Protein AF-A0A0Q9EL21-F1 (afdb_monomer_lite)

Secondary structure (DSSP, 8-state):
--------HHHHHHHHHHHHHHHHHH--SHHHHHHHHHHHHHHHHHHHTTS-SHHHHHHHHHHHHHHHHTT-SSTTSPPSSSTTS--HHHHHHHHHHHHHHH--

Foldseek 3Di:
DDPPDPQDLLNLLVVLLVCLVVLCVVPVDLVSSLVVQLVSCLVSLVVVLPDDDDSVPVSLVSNVVSCVVVVNPDPSQPPPPDPSSHGPSRSSVVSVVVVVVVVD

pLDDT: mean 70.23, std 13.41, range [33.06, 86.81]

Structure (mmCIF, N/CA/C/O backbone):
data_AF-A0A0Q9EL21-F1
#
_entry.id   AF-A0A0Q9EL21-F1
#
loop_
_atom_site.group_PDB
_atom_site.id
_atom_site.type_symbol
_atom_site.label_atom_id
_atom_site.label_alt_id
_atom_site.label_comp_id
_atom_site.label_asym_id
_atom_site.label_entity_id
_atom_site.label_seq_id
_atom_site.pdbx_PDB_ins_code
_atom_site.Cartn_x
_atom_site.Cartn_y
_atom_site.Cartn_z
_atom_site.occupancy
_atom_site.B_iso_or_equiv
_atom_site.auth_seq_id
_atom_site.auth_comp_id
_atom_site.auth_asym_id
_atom_site.auth_atom_id
_atom_site.pdbx_PDB_model_num
ATOM 1 N N . MET A 1 1 ? -13.201 0.163 -29.998 1.00 33.06 1 MET A N 1
ATOM 2 C CA . MET A 1 1 ? -11.943 -0.588 -29.790 1.00 33.06 1 MET A CA 1
ATOM 3 C C . MET A 1 1 ? -11.185 0.091 -28.658 1.00 33.06 1 MET A C 1
ATOM 5 O O . MET A 1 1 ? -10.589 1.132 -28.885 1.00 33.06 1 MET A O 1
ATOM 9 N N . ASN A 1 2 ? -11.290 -0.414 -27.425 1.00 34.72 2 ASN A N 1
ATOM 10 C CA . ASN A 1 2 ? -10.593 0.184 -26.283 1.00 34.72 2 ASN A CA 1
ATOM 11 C C . ASN A 1 2 ? -9.157 -0.350 -26.233 1.00 34.72 2 ASN A C 1
ATOM 13 O O . ASN A 1 2 ? -8.901 -1.390 -25.633 1.00 34.72 2 ASN A O 1
ATOM 17 N N . ASN A 1 3 ? -8.236 0.373 -26.874 1.00 35.94 3 ASN A N 1
ATOM 18 C CA . ASN A 1 3 ? -6.795 0.243 -26.659 1.00 35.94 3 ASN A CA 1
ATOM 19 C C . ASN A 1 3 ? -6.473 0.665 -25.215 1.00 35.94 3 ASN A C 1
ATOM 21 O O . ASN A 1 3 ? -6.086 1.803 -24.960 1.00 35.94 3 ASN A O 1
ATOM 25 N N . ARG A 1 4 ? -6.645 -0.235 -24.241 1.00 43.72 4 ARG A N 1
ATOM 26 C CA . ARG A 1 4 ? -5.984 -0.076 -22.941 1.00 43.72 4 ARG A CA 1
ATOM 27 C C . ARG A 1 4 ? -4.533 -0.501 -23.145 1.00 43.72 4 ARG A C 1
ATOM 29 O O . ARG A 1 4 ? -4.234 -1.691 -23.149 1.00 43.72 4 ARG A O 1
ATOM 36 N N . ALA A 1 5 ? -3.661 0.477 -23.391 1.00 42.66 5 ALA A N 1
ATOM 37 C CA . ALA A 1 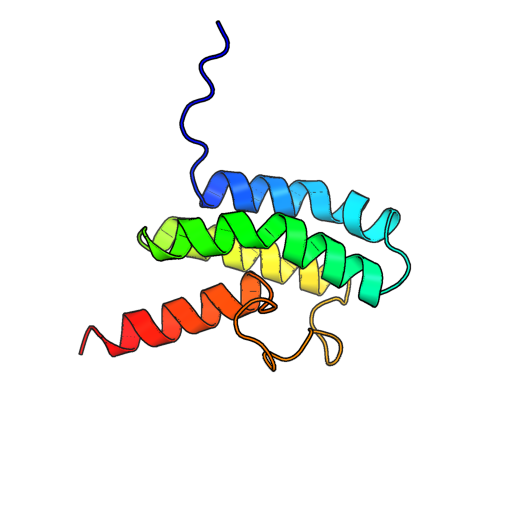5 ? -2.214 0.299 -23.303 1.00 42.66 5 ALA A CA 1
ATOM 38 C C . ALA A 1 5 ? -1.855 -0.459 -22.007 1.00 42.66 5 ALA A C 1
ATOM 40 O O . ALA A 1 5 ? -2.598 -0.335 -21.026 1.00 42.66 5 ALA A O 1
ATOM 41 N N . PRO A 1 6 ? -0.755 -1.237 -21.971 1.00 51.97 6 PRO A N 1
ATOM 42 C CA . PRO A 1 6 ? -0.336 -1.904 -20.745 1.00 51.97 6 PRO A CA 1
ATOM 43 C C . PRO A 1 6 ? -0.139 -0.846 -19.655 1.00 51.97 6 PRO A C 1
ATOM 45 O O . PRO A 1 6 ? 0.775 -0.027 -19.727 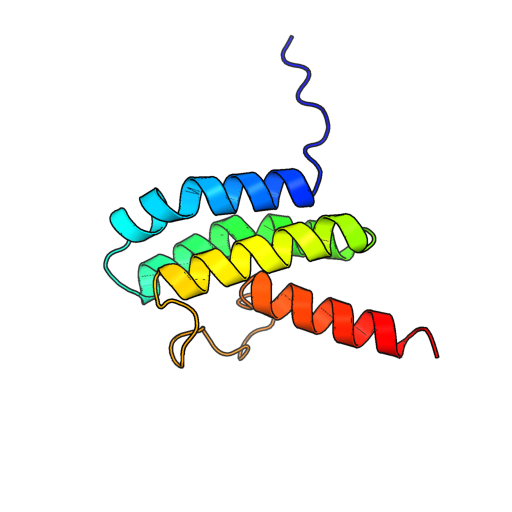1.00 51.97 6 PRO A O 1
ATOM 48 N N . THR A 1 7 ? -1.045 -0.825 -18.677 1.00 64.31 7 THR A N 1
ATOM 49 C CA . THR A 1 7 ? -0.990 0.095 -17.542 1.00 64.31 7 THR A CA 1
ATOM 50 C C . THR A 1 7 ? 0.268 -0.256 -16.760 1.00 64.31 7 THR A C 1
ATOM 52 O O . THR A 1 7 ? 0.376 -1.368 -16.234 1.00 64.31 7 THR A O 1
ATOM 55 N N . THR A 1 8 ? 1.260 0.635 -16.756 1.00 76.06 8 THR A N 1
ATOM 56 C CA . THR A 1 8 ? 2.541 0.376 -16.085 1.00 76.06 8 THR A CA 1
ATOM 57 C C . THR A 1 8 ? 2.311 0.131 -14.592 1.00 76.06 8 THR A C 1
ATOM 59 O O . THR A 1 8 ? 1.293 0.549 -14.035 1.00 76.06 8 THR A O 1
ATOM 62 N N . ILE A 1 9 ? 3.248 -0.544 -13.917 1.00 76.75 9 ILE A N 1
ATOM 63 C CA . ILE A 1 9 ? 3.153 -0.776 -12.465 1.00 76.75 9 ILE A CA 1
ATOM 64 C C . ILE A 1 9 ? 2.913 0.545 -11.726 1.00 76.75 9 ILE A C 1
ATOM 66 O O . ILE A 1 9 ? 2.009 0.612 -10.902 1.00 76.75 9 ILE A O 1
ATOM 70 N N . SER A 1 10 ? 3.622 1.615 -12.093 1.00 74.44 10 SER A N 1
ATOM 71 C CA . SER A 1 10 ? 3.418 2.954 -11.530 1.00 74.44 10 SER A CA 1
ATOM 72 C C . SER A 1 10 ? 1.990 3.467 -11.703 1.00 74.44 10 SER A C 1
ATOM 74 O O . SER A 1 10 ? 1.393 3.884 -10.722 1.00 74.44 10 SER A O 1
ATOM 76 N N . GLN A 1 11 ? 1.394 3.350 -12.896 1.00 79.69 11 GLN A N 1
ATOM 77 C CA . GLN A 1 11 ? 0.002 3.766 -13.118 1.00 79.69 11 GLN A CA 1
ATOM 78 C C . GLN A 1 11 ? -0.997 2.943 -12.294 1.00 79.69 11 GLN A C 1
ATOM 80 O O . GLN A 1 11 ? -2.010 3.465 -11.841 1.00 79.69 11 GLN A O 1
ATOM 85 N N . ARG A 1 12 ? -0.723 1.652 -12.078 1.00 82.88 12 ARG A N 1
ATOM 86 C CA . ARG A 1 12 ? -1.562 0.797 -11.223 1.00 82.88 12 ARG A CA 1
ATOM 87 C C . ARG A 1 12 ? -1.430 1.163 -9.745 1.00 82.88 12 ARG A C 1
ATOM 89 O O . ARG A 1 12 ? -2.400 1.029 -9.008 1.00 82.88 12 ARG A O 1
ATOM 96 N N . ILE A 1 13 ? -0.253 1.622 -9.322 1.00 80.38 13 ILE A N 1
ATOM 97 C CA . ILE A 1 13 ? -0.029 2.143 -7.971 1.00 80.38 13 ILE A CA 1
ATOM 98 C C . ILE A 1 13 ? -0.708 3.499 -7.800 1.00 80.38 13 ILE A C 1
ATOM 100 O O . ILE A 1 13 ? -1.399 3.679 -6.806 1.00 80.38 13 ILE A O 1
ATOM 104 N N . ASP A 1 14 ? -0.576 4.416 -8.761 1.00 82.81 14 ASP A N 1
ATOM 105 C CA . ASP A 1 14 ? -1.279 5.703 -8.726 1.00 82.81 14 ASP A CA 1
ATOM 106 C C . ASP A 1 14 ? -2.804 5.477 -8.651 1.00 82.81 14 ASP A C 1
ATOM 108 O O . ASP A 1 14 ? -3.460 6.050 -7.788 1.00 82.81 14 ASP A O 1
ATOM 112 N N . ALA A 1 15 ? -3.354 4.532 -9.422 1.00 85.62 15 ALA A N 1
ATOM 113 C CA . ALA A 1 15 ? -4.772 4.171 -9.333 1.00 85.62 15 ALA A CA 1
ATOM 114 C C . ALA A 1 15 ? -5.176 3.596 -7.958 1.00 85.62 15 ALA A C 1
ATOM 116 O O . ALA A 1 15 ? -6.287 3.838 -7.489 1.00 85.62 15 ALA A O 1
ATOM 117 N N . LEU A 1 16 ? -4.293 2.833 -7.301 1.00 84.75 16 LEU A N 1
ATOM 118 C CA . LEU A 1 16 ? -4.521 2.353 -5.932 1.00 84.75 16 LEU A CA 1
ATOM 119 C C . LEU A 1 16 ? -4.478 3.507 -4.919 1.00 84.75 16 LEU A C 1
ATOM 121 O O . LEU A 1 16 ? -5.246 3.511 -3.961 1.00 84.75 16 LEU A O 1
ATOM 125 N N . VAL A 1 17 ? -3.597 4.486 -5.133 1.00 84.44 17 VAL A N 1
ATOM 126 C CA . VAL A 1 17 ? -3.512 5.705 -4.322 1.00 84.44 17 VAL A CA 1
ATOM 127 C C . VAL A 1 17 ? -4.794 6.529 -4.449 1.00 84.44 17 VAL A C 1
ATOM 129 O O . VAL A 1 17 ? -5.338 6.954 -3.433 1.00 84.44 17 VAL A O 1
ATOM 132 N N . GLU A 1 18 ? -5.306 6.701 -5.666 1.00 86.75 18 GLU A N 1
ATOM 133 C CA . GLU A 1 18 ? -6.562 7.414 -5.927 1.00 86.75 18 GLU A CA 1
ATOM 134 C C . GLU A 1 18 ? -7.779 6.720 -5.297 1.00 86.75 18 GLU A C 1
ATOM 136 O O . GLU A 1 18 ? -8.700 7.397 -4.851 1.00 86.75 18 GLU A O 1
ATOM 141 N N . GLN A 1 19 ? -7.770 5.386 -5.206 1.00 86.25 19 GLN A N 1
ATOM 142 C CA . GLN A 1 19 ? -8.835 4.601 -4.562 1.00 86.25 19 GLN A CA 1
ATOM 143 C C . GLN A 1 19 ? -8.730 4.555 -3.033 1.00 86.25 19 GLN A C 1
ATOM 145 O O . GLN A 1 19 ? -9.677 4.144 -2.368 1.00 86.25 19 GLN A O 1
ATOM 150 N N . MET A 1 20 ? -7.605 4.974 -2.448 1.00 84.31 20 MET A N 1
ATOM 151 C CA . MET A 1 20 ? -7.378 4.865 -1.006 1.00 84.31 20 MET A CA 1
ATOM 152 C C . MET A 1 20 ? -8.444 5.555 -0.132 1.00 84.31 20 MET A C 1
ATOM 154 O O . MET A 1 20 ? -8.838 4.951 0.864 1.00 84.31 20 MET A O 1
ATOM 158 N N . PRO A 1 21 ? -8.946 6.764 -0.457 1.00 85.44 21 PRO A N 1
ATOM 159 C CA . PRO A 1 21 ? -9.981 7.416 0.345 1.00 85.44 21 PRO A CA 1
ATOM 160 C C . PRO A 1 21 ? -11.271 6.592 0.420 1.00 85.44 21 PRO A C 1
ATOM 162 O O . PRO A 1 21 ? -11.845 6.445 1.495 1.00 85.44 21 PRO A O 1
ATOM 165 N N . GLU A 1 22 ? -11.698 6.031 -0.714 1.00 86.81 22 GLU A N 1
ATOM 166 C CA . GLU A 1 22 ? -12.879 5.167 -0.808 1.00 86.81 22 GLU A CA 1
ATOM 167 C C . GLU A 1 22 ? -12.641 3.856 -0.055 1.00 86.81 22 GLU A C 1
ATOM 169 O O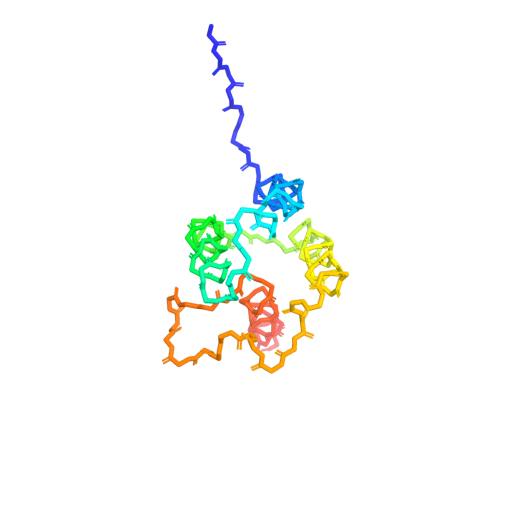 . GLU A 1 22 ? -13.455 3.446 0.764 1.00 86.81 22 GLU A O 1
ATOM 174 N N . LEU A 1 23 ? -11.456 3.265 -0.214 1.00 84.81 23 LEU A N 1
ATOM 175 C CA . LEU A 1 23 ? -11.078 2.026 0.458 1.00 84.81 23 LEU A CA 1
ATOM 176 C C . LEU A 1 23 ? -11.058 2.161 1.987 1.00 84.81 23 LEU A C 1
ATOM 178 O O . LEU A 1 23 ? -11.462 1.235 2.686 1.00 84.81 23 LEU A O 1
ATOM 182 N N . VAL A 1 24 ? -10.618 3.306 2.512 1.00 83.50 24 VAL A N 1
ATOM 183 C CA . VAL A 1 24 ? -10.681 3.617 3.950 1.00 83.50 24 VAL A CA 1
ATOM 184 C C . VAL A 1 24 ? -12.122 3.860 4.404 1.00 83.50 24 VAL A C 1
ATOM 186 O O . VAL A 1 24 ? -12.484 3.445 5.502 1.00 83.50 24 VAL A O 1
ATOM 189 N N . ALA A 1 25 ? -12.947 4.512 3.582 1.00 85.81 25 ALA A N 1
ATOM 190 C CA . ALA A 1 25 ? -14.344 4.787 3.912 1.00 85.81 25 ALA A CA 1
ATOM 191 C C . ALA A 1 25 ? -15.211 3.514 3.932 1.00 85.81 25 ALA A C 1
ATOM 193 O O . ALA A 1 25 ? -16.021 3.348 4.842 1.00 85.81 25 ALA A O 1
ATOM 194 N N . ASP A 1 26 ? -15.012 2.607 2.971 1.00 86.44 26 ASP A N 1
ATOM 195 C CA . ASP A 1 26 ? -15.750 1.342 2.856 1.00 86.44 26 ASP A CA 1
ATOM 196 C C . ASP A 1 26 ? -15.290 0.278 3.863 1.00 86.44 26 ASP A C 1
ATOM 198 O O . ASP A 1 26 ? -16.050 -0.628 4.202 1.00 86.44 26 ASP A O 1
ATOM 202 N N . ASN A 1 27 ? -14.052 0.372 4.359 1.00 82.25 27 ASN A N 1
ATOM 203 C CA . ASN A 1 27 ? -13.474 -0.601 5.284 1.00 82.25 27 ASN A CA 1
ATOM 204 C C . ASN A 1 27 ? -13.120 0.079 6.613 1.00 82.25 27 ASN A C 1
ATOM 206 O O . ASN A 1 27 ? -11.958 0.373 6.900 1.00 82.25 27 ASN A O 1
ATOM 210 N N . LEU A 1 28 ? -14.157 0.329 7.420 1.00 76.88 28 LEU A N 1
ATOM 211 C CA . LEU A 1 28 ? -14.023 0.920 8.756 1.00 76.88 28 LEU A CA 1
ATOM 212 C C . LEU A 1 28 ? -13.246 0.011 9.718 1.00 76.88 28 LEU A C 1
ATOM 214 O O . LEU A 1 28 ? -12.549 0.512 10.602 1.00 76.88 28 LEU A O 1
ATOM 218 N N . ASP A 1 29 ? -13.359 -1.310 9.541 1.00 82.88 29 ASP A N 1
ATOM 219 C CA . ASP A 1 29 ? -12.531 -2.273 10.257 1.00 82.88 29 ASP A CA 1
ATOM 220 C C . ASP A 1 29 ? -11.141 -2.379 9.622 1.00 82.88 29 ASP A C 1
ATOM 222 O O . ASP A 1 29 ? -10.960 -2.430 8.402 1.00 82.88 29 ASP A O 1
ATOM 226 N N . GLU A 1 30 ? -10.126 -2.412 10.477 1.00 77.44 30 GLU A N 1
ATOM 227 C CA . GLU A 1 30 ? -8.742 -2.419 10.035 1.00 77.44 30 GLU A CA 1
ATOM 228 C C . GLU A 1 30 ? -8.335 -3.732 9.358 1.00 77.44 30 GLU A C 1
ATOM 230 O O . GLU A 1 30 ? -7.540 -3.703 8.416 1.00 77.44 30 GLU A O 1
ATOM 235 N N . ALA A 1 31 ? -8.889 -4.870 9.779 1.00 79.25 31 ALA A N 1
ATOM 236 C CA . ALA A 1 31 ? -8.607 -6.155 9.156 1.00 79.25 31 ALA A CA 1
ATOM 237 C C . ALA A 1 31 ? -9.220 -6.238 7.750 1.00 79.25 31 ALA A C 1
ATOM 239 O O . ALA A 1 31 ? -8.541 -6.689 6.823 1.00 79.25 31 ALA A O 1
ATOM 240 N N . ASP A 1 32 ? -10.447 -5.741 7.568 1.00 82.75 32 ASP A N 1
ATOM 241 C CA . ASP A 1 32 ? -11.101 -5.662 6.254 1.00 82.75 32 ASP A CA 1
ATOM 242 C C . ASP A 1 32 ? -10.369 -4.702 5.307 1.00 82.75 32 ASP A C 1
ATOM 244 O O . ASP A 1 32 ? -10.143 -5.027 4.133 1.00 82.75 32 ASP A O 1
ATOM 248 N N . PHE A 1 33 ? -9.892 -3.564 5.829 1.00 85.69 33 PHE A N 1
ATOM 249 C CA . PHE A 1 33 ? -9.054 -2.631 5.075 1.00 85.69 33 PHE A CA 1
ATOM 250 C C . PHE A 1 33 ? -7.807 -3.338 4.540 1.00 85.69 33 PHE A C 1
ATOM 252 O O . PHE A 1 33 ? -7.531 -3.297 3.338 1.00 85.69 33 PHE A O 1
ATOM 259 N N . TRP A 1 34 ? -7.064 -4.027 5.411 1.00 81.69 34 TRP A N 1
ATOM 260 C CA . TRP A 1 34 ? -5.834 -4.708 5.015 1.00 81.69 34 TRP A CA 1
ATOM 261 C C . TRP A 1 34 ? -6.091 -5.889 4.081 1.00 81.69 34 TRP A C 1
ATOM 263 O O . TRP A 1 34 ? -5.337 -6.067 3.123 1.00 81.69 34 TRP A O 1
ATOM 273 N N . ALA A 1 35 ? -7.156 -6.663 4.296 1.00 82.44 35 ALA A N 1
ATOM 274 C CA . ALA A 1 35 ? -7.538 -7.756 3.407 1.00 82.44 35 ALA A CA 1
ATOM 275 C C . ALA A 1 35 ? -7.850 -7.242 1.992 1.00 82.44 35 ALA A C 1
ATOM 277 O O . ALA A 1 35 ? -7.346 -7.780 0.999 1.00 82.44 35 ALA A O 1
ATOM 278 N N . THR A 1 36 ? -8.617 -6.155 1.890 1.00 85.44 36 THR A N 1
ATOM 279 C CA . THR A 1 36 ? -8.947 -5.521 0.610 1.00 85.44 36 THR A CA 1
ATOM 280 C C . THR A 1 36 ? -7.710 -4.902 -0.039 1.00 85.44 36 THR A C 1
ATOM 282 O O . THR A 1 36 ? -7.453 -5.138 -1.223 1.00 85.44 36 THR A O 1
ATOM 285 N N . TYR A 1 37 ? -6.890 -4.190 0.730 1.00 84.06 37 TYR A N 1
ATOM 286 C CA . TYR A 1 37 ? -5.648 -3.587 0.257 1.00 84.06 37 TYR A CA 1
ATOM 287 C C . TYR A 1 37 ? -4.656 -4.631 -0.283 1.00 84.06 37 TYR A C 1
ATOM 289 O O . TYR A 1 37 ? -4.107 -4.464 -1.377 1.00 84.06 37 TYR A O 1
ATOM 297 N N . VAL A 1 38 ? -4.443 -5.744 0.428 1.00 81.25 38 VAL A N 1
ATOM 298 C CA . VAL A 1 38 ? -3.590 -6.856 -0.032 1.00 81.25 38 VAL A CA 1
ATOM 299 C C . VAL A 1 38 ? -4.165 -7.488 -1.299 1.00 81.25 38 VAL A C 1
ATOM 301 O O . VAL A 1 38 ? -3.423 -7.763 -2.240 1.00 81.25 38 VAL A O 1
ATOM 304 N N . ARG A 1 39 ? -5.488 -7.663 -1.382 1.00 83.38 39 ARG A N 1
ATOM 305 C CA . ARG A 1 39 ? -6.146 -8.218 -2.573 1.00 83.38 39 ARG A CA 1
ATOM 306 C C . ARG A 1 39 ? -5.942 -7.347 -3.816 1.00 83.38 39 ARG A C 1
ATOM 308 O O . ARG A 1 39 ? -5.673 -7.885 -4.889 1.00 83.38 39 ARG A O 1
ATOM 315 N N . LEU A 1 40 ? -6.056 -6.025 -3.683 1.00 84.00 40 LEU A N 1
ATOM 316 C CA . LEU A 1 40 ? -5.864 -5.088 -4.798 1.00 84.00 40 LEU A CA 1
ATOM 317 C C . LEU A 1 40 ? -4.390 -4.925 -5.177 1.00 84.00 40 LEU A C 1
ATOM 319 O O . LEU A 1 40 ? -4.052 -4.824 -6.357 1.00 84.00 40 LEU A O 1
ATOM 323 N N . SER A 1 41 ? -3.504 -4.927 -4.184 1.00 80.19 41 SER A N 1
ATOM 324 C CA . SER A 1 41 ? -2.076 -4.720 -4.405 1.00 80.19 41 SER A CA 1
ATOM 325 C C . SER A 1 41 ? -1.311 -5.993 -4.789 1.00 80.19 41 SER A C 1
ATOM 327 O O . SER A 1 41 ? -0.289 -5.900 -5.466 1.00 80.19 41 SER A O 1
ATOM 329 N N . GLY A 1 42 ? -1.820 -7.187 -4.474 1.00 77.06 42 GLY A N 1
ATOM 330 C CA . GLY A 1 42 ? -1.188 -8.477 -4.784 1.00 77.06 42 GLY A CA 1
ATOM 331 C C . GLY A 1 42 ? -0.823 -8.682 -6.265 1.00 77.06 42 GLY A C 1
ATOM 332 O O . GLY A 1 42 ? 0.312 -9.063 -6.562 1.00 77.06 42 GLY A O 1
ATOM 333 N N . PRO A 1 43 ? -1.716 -8.386 -7.230 1.00 77.62 43 PRO A N 1
ATOM 334 C CA . PRO A 1 43 ? -1.378 -8.416 -8.652 1.00 77.62 43 PRO A CA 1
ATOM 335 C C . PRO A 1 43 ? -0.288 -7.407 -9.040 1.00 77.62 43 PRO A C 1
ATOM 337 O O . PRO A 1 43 ? 0.503 -7.690 -9.931 1.00 77.62 43 PRO A O 1
ATOM 340 N N . ILE A 1 44 ? -0.238 -6.240 -8.389 1.00 77.94 44 ILE A N 1
ATOM 341 C CA . ILE A 1 44 ? 0.782 -5.210 -8.640 1.00 77.94 44 ILE A CA 1
ATOM 342 C C . ILE A 1 44 ? 2.140 -5.704 -8.134 1.00 77.94 44 ILE A C 1
ATOM 344 O O . ILE A 1 44 ? 3.114 -5.633 -8.871 1.00 77.94 44 ILE A O 1
ATOM 348 N N . ILE A 1 45 ? 2.186 -6.274 -6.925 1.00 72.44 45 ILE A N 1
ATOM 349 C CA . ILE A 1 45 ? 3.381 -6.885 -6.321 1.00 72.44 45 ILE A CA 1
ATOM 350 C C . ILE A 1 45 ? 3.959 -7.975 -7.231 1.00 72.44 45 ILE A C 1
ATOM 352 O O . ILE A 1 45 ? 5.151 -7.972 -7.541 1.00 72.44 45 ILE A O 1
ATOM 356 N N . ARG A 1 46 ? 3.108 -8.902 -7.687 1.00 71.69 46 ARG A N 1
ATOM 357 C CA . ARG A 1 46 ? 3.527 -10.015 -8.548 1.00 71.69 46 ARG A CA 1
ATOM 358 C C . ARG A 1 46 ? 4.140 -9.524 -9.858 1.00 71.69 46 ARG A C 1
ATOM 360 O O . ARG A 1 46 ? 5.158 -10.0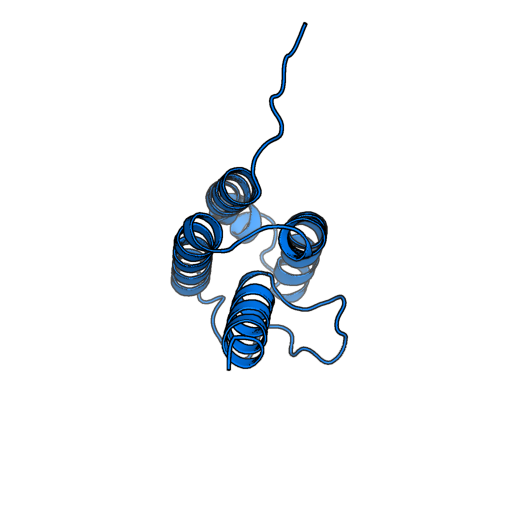56 -10.286 1.00 71.69 46 ARG A O 1
ATOM 367 N N . ASP A 1 47 ? 3.523 -8.525 -10.481 1.00 71.81 47 ASP A N 1
ATOM 368 C CA . ASP A 1 47 ? 3.961 -8.020 -11.782 1.00 71.81 47 ASP A CA 1
ATOM 369 C C . ASP A 1 47 ? 5.167 -7.057 -11.640 1.00 71.81 47 ASP A C 1
ATOM 371 O O . ASP A 1 47 ? 6.019 -6.997 -12.524 1.00 71.81 47 ASP A O 1
ATOM 375 N N . ALA A 1 48 ? 5.301 -6.359 -10.503 1.00 68.12 48 ALA A N 1
ATOM 376 C CA . ALA A 1 48 ? 6.447 -5.507 -10.173 1.00 68.12 48 ALA A CA 1
ATOM 377 C C . ALA A 1 48 ? 7.740 -6.302 -9.944 1.00 68.12 48 ALA A C 1
ATOM 379 O O . ALA A 1 48 ? 8.823 -5.796 -10.219 1.00 68.12 48 ALA A O 1
ATOM 380 N N . ALA A 1 49 ? 7.650 -7.564 -9.505 1.00 64.75 49 ALA A N 1
ATOM 381 C CA . ALA A 1 49 ? 8.812 -8.445 -9.336 1.00 64.75 49 ALA A CA 1
ATOM 382 C C . ALA A 1 49 ? 9.606 -8.681 -10.639 1.00 64.75 49 ALA A C 1
ATOM 384 O O . ALA A 1 49 ? 10.717 -9.206 -10.589 1.00 64.75 49 ALA A O 1
ATOM 385 N N . ALA A 1 50 ? 9.044 -8.302 -11.791 1.00 63.34 50 ALA A N 1
ATOM 386 C CA . ALA A 1 50 ? 9.622 -8.507 -13.112 1.00 63.34 50 ALA A CA 1
ATOM 387 C C . ALA A 1 50 ? 10.227 -7.241 -13.764 1.00 63.34 50 ALA A C 1
ATOM 389 O O . ALA A 1 50 ? 10.772 -7.361 -14.860 1.00 63.34 50 ALA A O 1
ATOM 390 N N . ILE A 1 51 ? 10.128 -6.040 -13.164 1.00 57.06 51 ILE A N 1
ATOM 391 C CA . ILE A 1 51 ? 10.437 -4.761 -13.851 1.00 57.06 51 ILE A CA 1
ATOM 392 C C . ILE A 1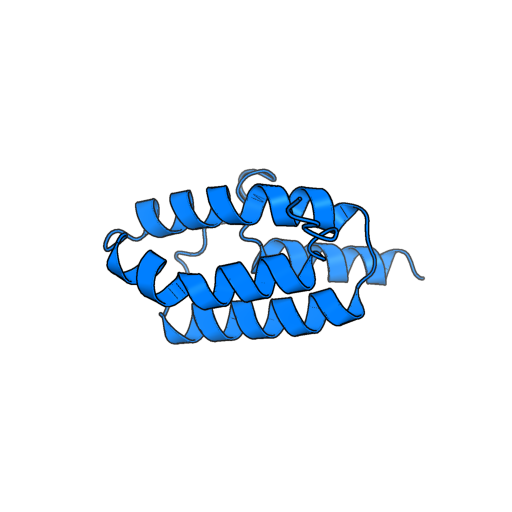 51 ? 11.198 -3.776 -12.932 1.00 57.06 51 ILE A C 1
ATOM 394 O O . ILE A 1 51 ? 10.983 -3.769 -11.726 1.00 57.06 51 ILE A O 1
ATOM 398 N N . GLY A 1 52 ? 12.097 -2.956 -13.501 1.00 59.09 52 GLY A N 1
ATOM 399 C CA . GLY A 1 52 ? 12.973 -2.004 -12.789 1.00 59.09 52 GLY A CA 1
ATOM 400 C C . GLY A 1 52 ? 12.322 -0.713 -12.245 1.00 59.09 52 GLY A C 1
ATOM 401 O O . GLY A 1 52 ? 11.167 -0.401 -12.523 1.00 59.09 52 GLY A O 1
ATOM 402 N N . ASP A 1 53 ? 13.126 0.055 -11.494 1.00 59.88 53 ASP A N 1
ATOM 403 C CA . ASP A 1 53 ? 12.804 0.539 -10.133 1.00 59.88 53 ASP A CA 1
ATOM 404 C C . ASP A 1 53 ? 12.385 2.026 -9.966 1.00 59.88 53 ASP A C 1
ATOM 406 O O . ASP A 1 53 ? 11.763 2.368 -8.965 1.00 59.88 53 ASP A O 1
ATOM 410 N N . GLU A 1 54 ? 12.696 2.950 -10.885 1.00 66.69 54 GLU A N 1
ATOM 411 C CA . GLU A 1 54 ? 12.639 4.396 -10.551 1.00 66.69 54 GLU A CA 1
ATOM 412 C C . GLU A 1 54 ? 11.211 4.979 -10.486 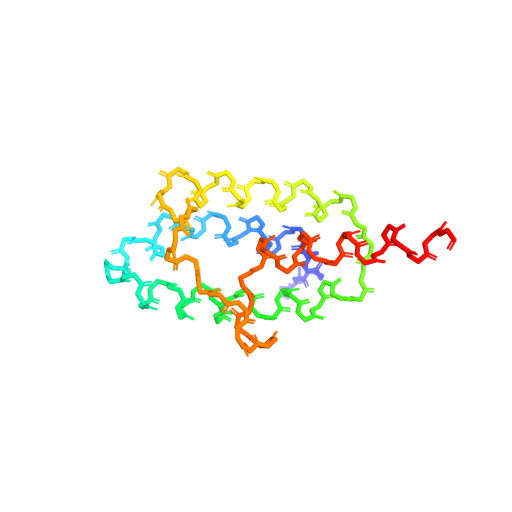1.00 66.69 54 GLU A C 1
ATOM 414 O O . GLU A 1 54 ? 10.824 5.626 -9.511 1.00 66.69 54 GLU A O 1
ATOM 419 N N . ALA A 1 55 ? 10.372 4.704 -11.489 1.00 63.91 55 ALA A N 1
ATOM 420 C CA . ALA A 1 55 ? 8.965 5.120 -11.465 1.00 63.91 55 ALA A CA 1
ATOM 421 C C . ALA A 1 55 ? 8.155 4.346 -10.407 1.00 63.91 55 ALA A C 1
ATOM 423 O O . ALA A 1 55 ? 7.109 4.806 -9.940 1.00 63.91 55 ALA A O 1
ATOM 424 N N . LEU A 1 56 ? 8.631 3.158 -10.038 1.00 67.19 56 LEU A N 1
ATOM 425 C CA . LEU A 1 56 ? 8.081 2.341 -8.966 1.00 67.19 56 LEU A CA 1
ATOM 426 C C . LEU A 1 56 ? 8.388 2.962 -7.596 1.00 67.19 56 LEU A C 1
ATOM 428 O O . LEU A 1 56 ? 7.523 2.993 -6.726 1.00 67.19 56 LEU A O 1
ATOM 432 N N . GLU A 1 57 ? 9.586 3.519 -7.429 1.00 70.50 57 GLU A N 1
ATOM 433 C CA . GLU A 1 57 ? 10.021 4.197 -6.212 1.00 70.50 57 GLU A CA 1
ATOM 434 C C . GLU A 1 57 ? 9.175 5.438 -5.904 1.00 70.50 57 GLU A C 1
ATOM 436 O O . GLU A 1 57 ? 8.677 5.586 -4.787 1.00 70.50 57 GLU A O 1
ATOM 441 N N . GLN A 1 58 ? 8.950 6.302 -6.897 1.00 70.50 58 GLN A N 1
ATOM 442 C CA . GLN A 1 58 ? 8.117 7.497 -6.722 1.00 70.50 58 GLN A CA 1
ATOM 443 C C . GLN A 1 58 ? 6.668 7.137 -6.372 1.00 70.50 58 GLN A C 1
ATOM 445 O O . GLN A 1 58 ? 6.075 7.736 -5.472 1.00 70.50 58 GLN A O 1
ATOM 450 N N . ALA A 1 59 ? 6.109 6.124 -7.036 1.00 69.38 59 ALA A N 1
ATOM 451 C CA . ALA A 1 59 ? 4.760 5.649 -6.752 1.00 69.38 59 ALA A CA 1
ATOM 452 C C . ALA A 1 59 ? 4.664 4.989 -5.359 1.00 69.38 59 ALA A C 1
ATOM 454 O O . ALA A 1 59 ? 3.700 5.219 -4.630 1.00 69.38 59 ALA A O 1
ATOM 455 N N . SER A 1 60 ? 5.698 4.247 -4.942 1.00 72.25 60 SER A N 1
ATOM 456 C CA . SER A 1 60 ? 5.813 3.685 -3.588 1.00 72.25 60 SER A CA 1
ATOM 457 C C . SER A 1 60 ? 5.779 4.776 -2.525 1.00 72.25 60 SER A C 1
ATOM 459 O O . SER A 1 60 ? 5.027 4.671 -1.563 1.00 72.25 60 SER A O 1
ATOM 461 N N . LEU A 1 61 ? 6.570 5.839 -2.697 1.00 77.06 61 LEU A N 1
ATOM 462 C CA . LEU A 1 61 ? 6.640 6.938 -1.732 1.00 77.06 61 LEU A CA 1
ATOM 463 C C . LEU A 1 61 ? 5.290 7.644 -1.574 1.00 77.06 61 LEU A C 1
ATOM 465 O O . LEU A 1 61 ? 4.896 7.968 -0.453 1.00 77.06 61 LEU A O 1
ATOM 469 N N . ARG A 1 62 ? 4.558 7.846 -2.677 1.00 77.19 62 ARG A N 1
ATOM 470 C CA . ARG A 1 62 ? 3.193 8.391 -2.633 1.00 77.19 62 ARG A CA 1
ATOM 471 C C . ARG A 1 62 ? 2.261 7.475 -1.854 1.00 77.19 62 ARG A C 1
ATOM 473 O O . ARG A 1 62 ? 1.567 7.949 -0.961 1.00 77.19 62 ARG A O 1
ATOM 480 N N . LEU A 1 63 ? 2.290 6.177 -2.146 1.00 79.25 63 LEU A N 1
ATOM 481 C CA . LEU A 1 63 ? 1.458 5.190 -1.466 1.00 79.25 63 LEU A CA 1
ATOM 482 C C . LEU A 1 63 ? 1.727 5.148 0.040 1.00 79.25 63 LEU A C 1
ATOM 484 O O . LEU A 1 63 ? 0.791 5.162 0.835 1.00 79.25 63 LEU A O 1
ATOM 488 N N . GLU A 1 64 ? 2.996 5.155 0.440 1.00 79.88 64 GLU A N 1
ATOM 489 C CA . GLU A 1 64 ? 3.378 5.212 1.849 1.00 79.88 64 GLU A CA 1
ATOM 490 C C . GLU A 1 64 ? 2.901 6.499 2.522 1.00 79.88 64 GLU A C 1
ATOM 492 O O . GLU A 1 64 ? 2.351 6.447 3.618 1.00 79.88 64 GLU A O 1
ATOM 497 N N . ASN A 1 65 ? 3.047 7.649 1.861 1.00 81.62 65 ASN A N 1
ATOM 498 C CA . ASN A 1 65 ? 2.563 8.918 2.397 1.00 81.62 65 ASN A CA 1
ATOM 499 C C . ASN A 1 65 ? 1.038 8.906 2.588 1.00 81.62 65 ASN A C 1
ATOM 501 O O . ASN A 1 65 ? 0.530 9.375 3.601 1.00 81.62 65 ASN A O 1
ATOM 505 N N . VAL A 1 66 ? 0.286 8.331 1.649 1.00 81.56 66 VAL A N 1
ATOM 506 C CA . VAL A 1 66 ? -1.171 8.216 1.784 1.00 81.56 66 VAL A CA 1
ATOM 507 C C . VAL A 1 66 ? -1.555 7.255 2.913 1.00 81.56 66 VAL A C 1
ATOM 509 O O . VAL A 1 66 ? -2.396 7.600 3.738 1.00 81.56 66 VAL A O 1
ATOM 512 N N . LEU A 1 67 ? -0.890 6.105 3.045 1.00 80.88 67 LEU A N 1
ATOM 513 C CA . LEU A 1 67 ? -1.106 5.211 4.189 1.00 80.88 67 LEU A CA 1
ATOM 514 C C . LEU A 1 67 ? -0.770 5.896 5.528 1.00 80.88 67 LEU A C 1
ATOM 516 O O . LEU A 1 67 ? -1.498 5.709 6.500 1.00 80.88 67 LEU A O 1
ATOM 520 N N . ALA A 1 68 ? 0.278 6.725 5.587 1.00 80.88 68 ALA A N 1
ATOM 521 C CA . ALA A 1 68 ? 0.590 7.549 6.762 1.00 80.88 68 ALA A CA 1
ATOM 522 C C . ALA A 1 68 ? -0.521 8.555 7.079 1.00 80.88 68 ALA A C 1
ATOM 524 O O . ALA A 1 68 ? -0.910 8.674 8.239 1.00 80.88 68 ALA A O 1
ATOM 525 N N . GLN A 1 69 ? -1.038 9.258 6.067 1.00 83.12 69 GLN A N 1
ATOM 526 C CA . GLN A 1 69 ? -2.113 10.242 6.234 1.00 83.12 69 GLN A CA 1
ATOM 527 C C . GLN A 1 69 ? -3.372 9.621 6.846 1.00 83.12 69 GLN A C 1
ATOM 529 O O . GLN A 1 69 ? -4.031 10.259 7.661 1.00 83.12 69 GLN A O 1
ATOM 534 N N . TYR A 1 70 ? -3.666 8.362 6.515 1.00 80.62 70 TYR A N 1
ATOM 535 C CA . TYR A 1 70 ? -4.789 7.616 7.088 1.00 80.62 70 TYR A CA 1
ATOM 536 C C . TYR A 1 70 ? -4.449 6.851 8.376 1.00 80.62 70 TYR A C 1
ATOM 538 O O . TYR A 1 70 ? -5.244 6.033 8.832 1.00 80.62 70 TYR A O 1
ATOM 546 N N . GLY A 1 71 ? -3.270 7.071 8.970 1.00 76.69 71 GLY A N 1
ATOM 547 C CA . GLY A 1 71 ? -2.849 6.378 10.193 1.00 76.69 71 GLY A CA 1
ATOM 548 C C . GLY A 1 71 ? -2.601 4.875 10.011 1.00 76.69 71 GLY A C 1
ATOM 549 O O . GLY A 1 71 ? -2.470 4.150 10.992 1.00 76.69 71 GLY A O 1
ATOM 550 N N . LYS A 1 72 ? -2.503 4.397 8.765 1.00 73.94 72 LYS A N 1
ATOM 551 C CA . LYS A 1 72 ? -2.281 2.987 8.408 1.00 73.94 72 LYS A CA 1
ATOM 552 C C . LYS A 1 72 ? -0.801 2.593 8.399 1.00 73.94 72 LYS A C 1
ATOM 554 O O . LYS A 1 72 ? -0.477 1.426 8.205 1.00 73.94 72 LYS A O 1
ATOM 559 N N . LEU A 1 73 ? 0.118 3.527 8.655 1.00 69.19 73 LEU A N 1
ATOM 560 C CA . LEU A 1 73 ? 1.518 3.213 8.954 1.00 69.19 73 LEU A CA 1
ATOM 561 C C . LEU A 1 73 ? 1.724 3.109 10.478 1.00 69.19 73 LEU A C 1
ATOM 563 O O . LEU A 1 73 ? 1.986 4.107 11.143 1.00 69.19 73 LEU A O 1
ATOM 567 N N . GLY A 1 74 ? 1.591 1.899 11.039 1.00 58.94 74 GLY A N 1
ATOM 568 C CA . GLY A 1 74 ? 1.657 1.645 12.488 1.00 58.94 74 GLY A CA 1
ATOM 569 C C . GLY A 1 74 ? 1.792 0.154 12.859 1.00 58.94 74 GLY A C 1
ATOM 570 O O . GLY A 1 74 ? 1.987 -0.679 11.976 1.00 58.94 74 GLY A O 1
ATOM 571 N N . PRO A 1 75 ? 1.685 -0.233 14.148 1.00 54.88 75 PRO A N 1
ATOM 572 C CA . PRO A 1 75 ? 1.838 -1.628 14.599 1.00 54.88 75 PRO A CA 1
ATOM 573 C C . PRO A 1 75 ? 0.797 -2.598 14.014 1.00 54.88 75 PRO A C 1
ATOM 575 O O . PRO A 1 75 ? 0.969 -3.810 14.125 1.00 54.88 75 PRO A O 1
ATOM 578 N N . ALA A 1 76 ? -0.257 -2.059 13.400 1.00 56.44 76 ALA A N 1
ATOM 579 C CA . ALA A 1 76 ? -1.318 -2.788 12.726 1.00 56.44 76 ALA A CA 1
ATOM 580 C C . ALA A 1 76 ? -1.023 -3.152 11.265 1.00 56.44 76 ALA A C 1
ATOM 582 O O . ALA A 1 76 ? -1.835 -3.826 10.636 1.00 56.44 76 ALA A O 1
ATOM 583 N N . ILE A 1 77 ? 0.120 -2.731 10.710 1.00 63.12 77 ILE A N 1
ATOM 584 C CA . ILE A 1 77 ? 0.579 -3.277 9.431 1.00 63.12 77 ILE A CA 1
ATOM 585 C C . ILE A 1 77 ? 0.718 -4.795 9.625 1.00 63.12 77 ILE A C 1
ATOM 587 O O . ILE A 1 77 ? 1.442 -5.213 10.540 1.00 63.12 77 ILE A O 1
ATOM 591 N N . PRO A 1 78 ? 0.040 -5.631 8.816 1.00 63.94 78 PRO A N 1
ATOM 592 C CA . PRO A 1 78 ? 0.144 -7.072 8.958 1.00 63.94 78 PRO A CA 1
ATOM 593 C C . PRO A 1 78 ? 1.610 -7.464 8.798 1.00 63.94 78 PRO A C 1
ATOM 595 O O . PRO A 1 78 ? 2.224 -7.228 7.757 1.00 63.94 78 PRO A O 1
ATOM 598 N N . LYS A 1 79 ? 2.184 -8.026 9.867 1.00 57.69 79 LYS A N 1
ATOM 599 C CA . LYS A 1 79 ? 3.571 -8.484 9.844 1.00 57.69 79 LYS A CA 1
ATOM 600 C C . LYS A 1 79 ? 3.713 -9.558 8.765 1.00 57.69 79 LYS A C 1
ATOM 602 O O . LYS A 1 79 ? 2.801 -10.374 8.602 1.00 57.69 79 LYS A O 1
ATOM 607 N N . PRO A 1 80 ? 4.858 -9.615 8.072 1.00 53.53 80 PRO A N 1
ATOM 608 C CA . PRO A 1 80 ? 5.140 -10.636 7.075 1.00 53.53 80 PRO A CA 1
ATOM 609 C C . PRO A 1 80 ? 5.380 -11.989 7.765 1.00 53.53 80 PRO A C 1
ATOM 611 O O . PRO A 1 80 ? 6.505 -12.464 7.872 1.00 53.53 80 PRO A O 1
ATOM 614 N N . SER A 1 81 ? 4.328 -12.605 8.300 1.00 48.31 81 SER A N 1
ATOM 615 C CA . SER A 1 81 ? 4.345 -14.005 8.733 1.00 48.31 81 SER A CA 1
ATOM 616 C C . SER A 1 81 ? 4.134 -14.945 7.543 1.00 48.31 81 SER A C 1
ATOM 618 O O . SER A 1 81 ? 4.573 -16.089 7.596 1.00 48.31 81 SER A O 1
ATOM 620 N N . ASP A 1 82 ? 3.538 -14.441 6.455 1.00 47.75 82 ASP A N 1
ATOM 621 C CA . ASP A 1 82 ? 3.392 -15.130 5.176 1.00 47.75 82 ASP A CA 1
ATOM 622 C C . ASP A 1 82 ? 3.860 -14.210 4.023 1.00 47.75 82 ASP A C 1
ATOM 624 O O . ASP A 1 82 ? 3.453 -13.045 3.952 1.00 47.75 82 ASP A O 1
ATOM 628 N N . PRO A 1 83 ? 4.721 -14.679 3.100 1.00 51.12 83 PRO A N 1
ATOM 629 C CA . PRO A 1 83 ? 5.210 -13.871 1.981 1.00 51.12 83 PRO A CA 1
ATOM 630 C C . PRO A 1 83 ? 4.102 -13.453 0.998 1.00 51.12 83 PRO A C 1
ATOM 632 O O . PRO A 1 83 ? 4.331 -12.576 0.167 1.00 51.12 83 PRO A O 1
ATOM 635 N N . LYS A 1 84 ? 2.903 -14.049 1.078 1.00 52.19 84 LYS A N 1
ATOM 636 C CA . LYS A 1 84 ? 1.752 -13.690 0.234 1.00 52.19 84 LYS A CA 1
ATOM 637 C C . LYS A 1 84 ? 0.917 -12.535 0.789 1.00 52.19 84 LYS A C 1
ATOM 639 O O . LYS A 1 84 ? 0.076 -12.014 0.063 1.00 52.19 84 LYS A O 1
ATOM 644 N N . THR A 1 85 ? 1.135 -12.133 2.041 1.00 58.78 85 THR A N 1
ATOM 645 C CA . THR A 1 85 ? 0.345 -11.093 2.724 1.00 58.78 85 THR A CA 1
ATOM 646 C C . THR A 1 85 ? 1.129 -9.812 2.983 1.00 58.78 85 THR A C 1
ATOM 648 O O . THR A 1 85 ? 0.685 -8.972 3.760 1.00 58.78 85 THR A O 1
ATOM 651 N N . VAL A 1 86 ? 2.295 -9.647 2.354 1.00 65.69 86 VAL A N 1
ATOM 652 C CA . VAL A 1 86 ? 3.139 -8.463 2.545 1.00 65.69 86 VAL A CA 1
ATOM 653 C C . VAL A 1 86 ? 2.484 -7.250 1.871 1.00 65.69 86 VAL A C 1
ATOM 655 O O . VAL A 1 86 ? 2.266 -7.282 0.657 1.00 65.69 86 VAL A O 1
ATOM 658 N N . PRO A 1 87 ? 2.181 -6.167 2.609 1.00 72.25 87 PRO A N 1
ATOM 659 C CA . PRO A 1 87 ? 1.681 -4.922 2.034 1.00 72.25 87 PRO A CA 1
ATOM 660 C C . PRO A 1 87 ? 2.620 -4.399 0.947 1.00 72.25 87 PRO A C 1
ATOM 662 O O . PRO A 1 87 ? 3.836 -4.413 1.127 1.00 72.25 87 PRO A O 1
ATOM 665 N N . LEU A 1 88 ? 2.073 -3.871 -0.152 1.00 74.06 88 LEU A N 1
ATOM 666 C CA . LEU A 1 88 ? 2.873 -3.404 -1.292 1.00 74.06 88 LEU A CA 1
ATOM 667 C C . LEU A 1 88 ? 3.986 -2.422 -0.898 1.00 74.06 88 LEU A C 1
ATOM 669 O O . LEU A 1 88 ? 5.111 -2.604 -1.341 1.00 74.06 88 LEU A O 1
ATOM 673 N N . GLY A 1 89 ? 3.727 -1.453 -0.013 1.00 69.81 89 GLY A N 1
ATOM 674 C CA . GLY A 1 89 ? 4.770 -0.544 0.484 1.00 69.81 89 GLY A CA 1
ATOM 675 C C . GLY A 1 89 ? 5.917 -1.259 1.216 1.00 69.81 89 GLY A C 1
ATOM 676 O O . GLY A 1 89 ? 7.083 -0.913 1.034 1.00 69.81 89 GLY A O 1
ATOM 677 N N . GLU A 1 90 ? 5.620 -2.303 1.994 1.00 73.81 90 GLU A N 1
ATOM 678 C CA . GLU A 1 90 ? 6.650 -3.086 2.682 1.00 73.81 90 GLU A CA 1
ATOM 679 C C . GLU A 1 90 ? 7.398 -4.006 1.709 1.00 73.81 90 GLU A C 1
ATOM 681 O O . GLU A 1 90 ? 8.628 -4.073 1.745 1.00 73.81 90 GLU A O 1
ATOM 686 N N . TRP A 1 91 ? 6.675 -4.644 0.782 1.00 74.38 91 TRP A N 1
ATOM 687 C CA . TRP A 1 91 ? 7.271 -5.466 -0.267 1.00 74.38 91 TRP A CA 1
ATOM 688 C C . TRP A 1 91 ? 8.246 -4.638 -1.100 1.00 74.38 91 TRP A C 1
ATOM 690 O O . TRP A 1 91 ? 9.407 -5.014 -1.188 1.00 74.38 91 TRP A O 1
ATOM 700 N N . LEU A 1 92 ? 7.834 -3.462 -1.588 1.00 70.12 92 LEU A N 1
ATOM 701 C CA . LEU A 1 92 ? 8.678 -2.559 -2.378 1.00 70.12 92 LEU A CA 1
ATOM 702 C C . LEU A 1 92 ? 9.958 -2.159 -1.638 1.00 70.12 92 LEU A C 1
ATOM 704 O O . LEU A 1 92 ? 11.045 -2.160 -2.220 1.00 70.12 92 LEU A O 1
ATOM 708 N N . ARG A 1 93 ? 9.874 -1.886 -0.331 1.00 72.12 93 ARG A N 1
ATOM 709 C CA . ARG A 1 93 ? 11.062 -1.644 0.502 1.00 72.12 93 ARG A CA 1
ATOM 710 C C . ARG A 1 93 ? 11.983 -2.869 0.568 1.00 72.12 93 ARG A C 1
ATOM 712 O O . ARG A 1 93 ? 13.207 -2.716 0.495 1.00 72.12 93 ARG A O 1
ATOM 719 N N . GLN A 1 94 ? 11.432 -4.077 0.697 1.00 69.94 94 GLN A N 1
ATOM 720 C CA . GLN A 1 94 ? 12.210 -5.321 0.721 1.00 69.94 94 GLN A CA 1
ATOM 721 C C . GLN A 1 94 ? 12.844 -5.651 -0.642 1.00 69.94 94 GLN A C 1
ATOM 723 O O . GLN A 1 94 ? 14.017 -6.048 -0.683 1.00 69.94 94 GLN A O 1
ATOM 728 N N . THR A 1 95 ? 12.128 -5.453 -1.754 1.00 65.00 95 THR A N 1
ATOM 729 C CA . THR A 1 95 ? 12.664 -5.656 -3.108 1.00 65.00 95 THR A CA 1
ATOM 730 C C . THR A 1 95 ? 13.798 -4.679 -3.383 1.00 65.00 95 THR A C 1
ATOM 732 O O . THR A 1 95 ? 14.864 -5.125 -3.803 1.00 65.00 95 THR A O 1
ATOM 735 N N . ARG A 1 96 ? 13.658 -3.397 -3.009 1.00 64.81 96 ARG A N 1
ATOM 736 C CA . ARG A 1 96 ? 14.744 -2.397 -3.086 1.00 64.81 96 ARG A CA 1
ATOM 737 C C . ARG A 1 96 ? 15.977 -2.820 -2.293 1.00 64.81 96 ARG A C 1
ATOM 739 O O . ARG A 1 96 ? 17.100 -2.771 -2.797 1.00 64.81 96 ARG A O 1
ATOM 746 N N . LYS A 1 97 ? 15.786 -3.285 -1.052 1.00 64.38 97 LYS A N 1
ATOM 747 C CA . LYS A 1 97 ? 16.888 -3.767 -0.201 1.00 64.38 97 LYS A CA 1
ATOM 748 C C . LYS A 1 97 ? 17.606 -4.963 -0.827 1.00 64.38 97 LYS A C 1
ATOM 750 O O . LYS A 1 97 ? 18.828 -5.042 -0.742 1.00 64.38 97 LYS A O 1
ATOM 755 N N . THR A 1 98 ? 16.868 -5.873 -1.459 1.00 60.00 98 THR A N 1
ATOM 756 C CA . THR A 1 98 ? 17.420 -7.073 -2.105 1.00 60.00 98 THR A CA 1
ATOM 757 C C . THR A 1 98 ? 18.107 -6.755 -3.435 1.00 60.00 98 THR A C 1
ATOM 759 O O . THR A 1 98 ? 19.208 -7.250 -3.676 1.00 60.00 98 THR A O 1
ATOM 762 N N . ALA A 1 99 ? 17.520 -5.888 -4.265 1.00 56.88 99 ALA A N 1
ATOM 763 C CA . ALA A 1 99 ? 18.103 -5.427 -5.525 1.00 56.88 99 ALA A CA 1
ATOM 764 C C . ALA A 1 99 ? 19.429 -4.691 -5.286 1.00 56.88 99 ALA A C 1
ATOM 766 O O . ALA A 1 99 ? 20.443 -5.023 -5.899 1.00 56.88 99 ALA A O 1
ATOM 767 N N . ARG A 1 100 ? 19.468 -3.787 -4.297 1.00 54.81 100 ARG A N 1
ATOM 768 C CA . ARG A 1 100 ? 20.695 -3.081 -3.898 1.00 54.81 100 ARG A CA 1
ATOM 769 C C . ARG A 1 100 ? 21.781 -4.019 -3.369 1.00 54.81 100 ARG A C 1
ATOM 771 O O . ARG A 1 100 ? 22.956 -3.711 -3.507 1.00 54.81 100 ARG A O 1
ATOM 778 N N . LYS A 1 101 ? 21.410 -5.160 -2.779 1.00 56.34 101 LYS A N 1
ATOM 779 C CA . LYS A 1 101 ? 22.359 -6.157 -2.256 1.00 56.34 101 LYS A CA 1
ATOM 780 C C . LYS A 1 101 ? 22.942 -7.080 -3.332 1.00 56.34 101 LYS A C 1
ATOM 782 O O . LYS A 1 101 ? 23.977 -7.677 -3.087 1.00 56.34 101 LYS A O 1
ATOM 787 N N . ARG A 1 102 ? 22.274 -7.221 -4.482 1.00 49.03 102 ARG A N 1
ATOM 788 C CA . ARG A 1 102 ? 22.749 -8.007 -5.638 1.00 49.03 102 ARG A CA 1
ATOM 789 C C . ARG A 1 102 ? 23.641 -7.212 -6.595 1.00 49.03 102 ARG A C 1
ATOM 791 O O . ARG A 1 102 ? 24.264 -7.812 -7.459 1.00 49.03 102 ARG A O 1
ATOM 798 N N . ALA A 1 103 ? 23.678 -5.889 -6.455 1.00 46.53 103 ALA A N 1
ATOM 799 C CA . ALA A 1 103 ? 24.504 -4.996 -7.265 1.00 46.53 103 ALA A CA 1
ATOM 800 C C . ALA A 1 103 ? 25.938 -4.800 -6.717 1.00 46.53 103 ALA A C 1
ATOM 802 O O . ALA A 1 103 ? 26.653 -3.937 -7.221 1.00 46.53 103 ALA A O 1
ATOM 803 N N . PHE A 1 104 ? 26.341 -5.569 -5.697 1.00 40.06 104 PHE A N 1
ATOM 804 C CA . PHE A 1 104 ? 27.682 -5.568 -5.103 1.00 40.06 104 PHE A CA 1
ATOM 805 C C . PHE A 1 104 ? 28.281 -6.971 -5.122 1.00 40.06 104 PHE A C 1
ATOM 807 O O . PHE A 1 104 ? 27.537 -7.920 -4.782 1.00 40.06 104 PHE A O 1
#

Sequence (104 aa):
MNNRAPTTISQRIDALVEQMPELVADNLDEADFWATYVRLSGPIIRDAAAIGDEALEQASLRLENVLAQYGKLGPAIPKPSDPKTVPLGEWLRQTRKTARKRAF

Radius of gyration: 14.07 Å; chains: 1; bounding box: 43×25×44 Å